Protein AF-A0A376GIG2-F1 (afdb_monomer_lite)

Organism: NCBI:txid343874

Foldseek 3Di:
DPDVVVVVVVVPPDDPDPPPPPPDPDVVVVCPPPVNVVVVVVVCCCVPVNPPDPVVVVVVVVVVVVVVVVVVVVVVVVVVVVVVVCVVVVDV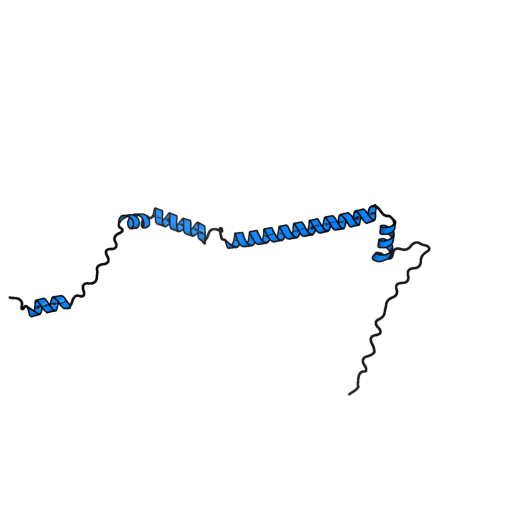VVVVVCCCPPVVDDDPPDDDDDDDPDPPDDDDPPPDD

Structure (mmCIF, N/CA/C/O backbone):
data_AF-A0A376GIG2-F1
#
_entry.id   AF-A0A376GIG2-F1
#
loop_
_atom_site.group_PDB
_atom_site.id
_atom_site.type_symbol
_atom_site.label_atom_id
_atom_site.label_alt_id
_atom_site.label_comp_id
_atom_site.label_asym_id
_atom_site.label_entity_id
_atom_site.label_seq_id
_atom_site.pdbx_PDB_ins_code
_atom_site.Cartn_x
_atom_site.Cartn_y
_atom_site.Cartn_z
_atom_site.occupancy
_atom_site.B_iso_or_equiv
_atom_site.auth_seq_id
_atom_site.auth_comp_id
_atom_site.auth_asym_id
_atom_site.auth_atom_id
_atom_site.pdbx_PDB_model_num
ATOM 1 N N . MET A 1 1 ? 43.173 -15.868 -85.834 1.00 61.88 1 MET A N 1
ATOM 2 C CA . MET A 1 1 ? 41.853 -15.210 -85.765 1.00 61.88 1 MET A CA 1
ATOM 3 C C . MET A 1 1 ? 40.980 -16.101 -84.906 1.00 61.88 1 MET A C 1
ATOM 5 O O . MET A 1 1 ? 40.694 -17.200 -85.355 1.00 61.88 1 MET A O 1
ATOM 9 N N . LYS A 1 2 ? 40.678 -15.712 -83.662 1.00 58.94 2 LYS A N 1
ATOM 10 C CA . LYS A 1 2 ? 39.677 -16.440 -82.870 1.00 58.94 2 LYS A CA 1
ATOM 11 C C . LYS A 1 2 ? 38.307 -16.182 -83.484 1.00 58.94 2 LYS A C 1
ATOM 13 O O . LYS A 1 2 ? 38.043 -15.071 -83.947 1.00 58.94 2 LYS A O 1
ATOM 18 N N . GLU A 1 3 ? 37.521 -17.239 -83.608 1.00 74.31 3 GLU A N 1
ATOM 19 C CA . GLU A 1 3 ? 36.257 -17.231 -84.325 1.00 74.31 3 GLU A CA 1
ATOM 20 C C . GLU A 1 3 ? 35.245 -16.384 -83.549 1.00 74.31 3 GLU A C 1
ATOM 22 O O . GLU A 1 3 ? 35.113 -16.505 -82.335 1.00 74.31 3 GLU A O 1
ATOM 27 N N . LYS A 1 4 ? 34.532 -15.495 -84.244 1.00 69.69 4 LYS A N 1
ATOM 28 C CA . LYS A 1 4 ? 33.553 -14.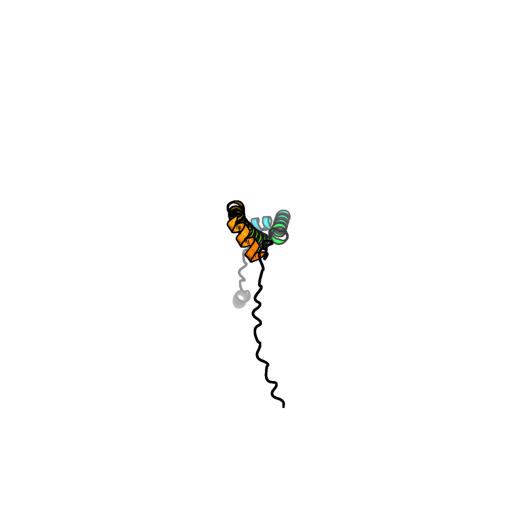574 -83.642 1.00 69.69 4 LYS A CA 1
ATOM 29 C C . LYS A 1 4 ? 32.456 -15.309 -82.850 1.00 69.69 4 LYS A C 1
ATOM 31 O O . LYS A 1 4 ? 31.806 -14.707 -82.004 1.00 69.69 4 LYS A O 1
ATOM 36 N N . SER A 1 5 ? 32.253 -16.595 -83.129 1.00 67.69 5 SER A N 1
ATOM 37 C CA . SER A 1 5 ? 31.358 -17.499 -82.405 1.00 67.69 5 SER A CA 1
ATOM 38 C C . SER A 1 5 ? 31.848 -17.809 -80.984 1.00 67.69 5 SER A C 1
ATOM 40 O O . SER A 1 5 ? 31.029 -17.826 -80.069 1.00 67.69 5 SER A O 1
ATOM 42 N N . GLU A 1 6 ? 33.160 -17.958 -80.772 1.00 68.94 6 GLU A N 1
ATOM 43 C CA . GLU A 1 6 ? 33.757 -18.181 -79.446 1.00 68.94 6 GLU A CA 1
ATOM 44 C C . GLU A 1 6 ? 33.636 -16.926 -78.567 1.00 68.94 6 GLU A C 1
ATOM 46 O O . GLU A 1 6 ? 33.252 -17.012 -77.405 1.00 68.94 6 GLU A O 1
ATOM 51 N N . GLU A 1 7 ? 33.849 -15.738 -79.146 1.00 68.00 7 GLU A N 1
ATOM 52 C CA . GLU A 1 7 ? 33.697 -14.455 -78.435 1.00 68.00 7 GLU A CA 1
ATOM 53 C C . GLU A 1 7 ? 32.255 -14.183 -77.974 1.00 68.00 7 GLU A C 1
ATOM 55 O O . GLU A 1 7 ? 32.034 -13.544 -76.944 1.00 68.00 7 GLU A O 1
ATOM 60 N N . ILE A 1 8 ? 31.264 -14.644 -78.743 1.00 66.00 8 ILE A N 1
ATOM 61 C CA . ILE A 1 8 ? 29.844 -14.480 -78.408 1.00 66.00 8 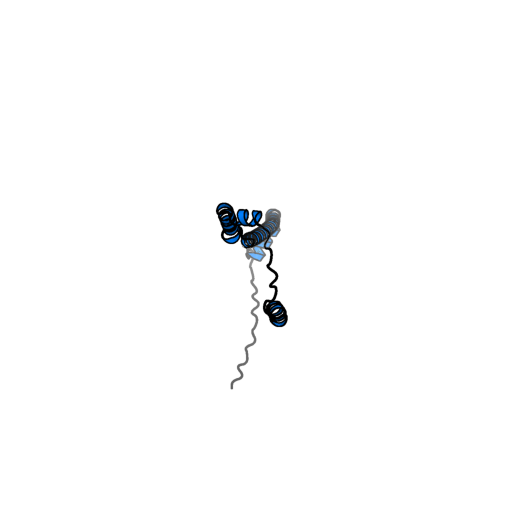ILE A CA 1
ATOM 62 C C . ILE A 1 8 ? 29.424 -15.499 -77.341 1.00 66.00 8 ILE A C 1
ATOM 64 O O . ILE A 1 8 ? 28.663 -15.150 -76.440 1.00 66.00 8 ILE A O 1
ATOM 68 N N . PHE A 1 9 ? 29.956 -16.722 -77.399 1.00 66.75 9 PHE A N 1
ATOM 69 C CA . PHE A 1 9 ? 29.649 -17.787 -76.445 1.00 66.75 9 PHE A CA 1
ATOM 70 C C . PHE A 1 9 ? 30.210 -17.501 -75.042 1.00 66.75 9 PHE A C 1
ATOM 72 O O . PHE A 1 9 ? 29.496 -17.638 -74.047 1.00 66.75 9 PHE A O 1
ATOM 79 N N . ASP A 1 10 ? 31.447 -17.000 -74.959 1.00 67.00 10 ASP A N 1
ATOM 80 C CA . ASP A 1 10 ? 32.083 -16.639 -73.684 1.00 67.00 10 ASP A CA 1
ATOM 81 C C . ASP A 1 10 ? 31.363 -15.479 -72.970 1.00 67.00 10 ASP A C 1
ATOM 83 O O . ASP A 1 10 ? 31.395 -15.379 -71.742 1.00 67.00 10 ASP A O 1
ATOM 87 N N . LYS A 1 11 ? 30.671 -14.612 -73.724 1.00 65.31 11 LYS A N 1
ATOM 88 C CA . LYS A 1 11 ? 29.932 -13.462 -73.183 1.00 65.31 11 LYS A CA 1
ATOM 89 C C . LYS A 1 11 ? 28.595 -13.844 -72.541 1.00 65.31 11 LYS A C 1
ATOM 91 O O . LYS A 1 11 ? 28.142 -13.138 -71.643 1.00 65.31 11 LYS A O 1
ATOM 96 N N . GLU A 1 12 ? 27.971 -14.940 -72.974 1.00 65.69 12 GLU A N 1
ATOM 97 C CA . GLU A 1 12 ? 26.704 -15.421 -72.401 1.00 65.69 12 GLU A CA 1
ATOM 98 C C . GLU A 1 12 ? 26.891 -16.380 -71.214 1.00 65.69 12 GLU A C 1
ATOM 100 O O . GLU A 1 12 ? 25.996 -16.491 -70.376 1.00 65.69 12 GLU A O 1
ATOM 105 N N . LEU A 1 13 ? 28.047 -17.046 -71.089 1.00 69.88 13 LEU A N 1
ATOM 106 C CA . LEU A 1 13 ? 28.241 -18.107 -70.090 1.00 69.88 13 LEU A CA 1
ATOM 107 C C . LEU A 1 13 ? 28.594 -17.602 -68.677 1.00 69.88 13 LEU A C 1
ATOM 109 O O . LEU A 1 13 ? 28.541 -18.367 -67.712 1.00 69.88 13 LEU A O 1
ATOM 113 N N . THR A 1 14 ? 28.916 -16.316 -68.508 1.00 60.19 14 THR A N 1
ATOM 114 C CA . THR A 1 14 ? 29.149 -15.717 -67.186 1.00 60.19 14 THR A CA 1
ATOM 115 C C . THR A 1 14 ? 28.032 -14.734 -66.845 1.00 60.19 14 THR A C 1
ATOM 117 O O . THR A 1 14 ? 28.065 -13.603 -67.337 1.00 60.19 14 THR A O 1
ATOM 120 N N . PRO A 1 15 ? 27.050 -15.091 -65.995 1.00 67.56 15 PRO A N 1
ATOM 121 C CA . PRO A 1 15 ? 26.110 -14.094 -65.509 1.00 67.56 15 PRO A CA 1
ATOM 122 C C . PRO A 1 15 ? 26.904 -13.020 -64.761 1.00 67.56 15 PRO A C 1
ATOM 124 O O . PRO A 1 15 ? 27.663 -13.328 -63.836 1.00 67.56 15 PRO A O 1
ATOM 127 N N . GLU A 1 16 ? 26.750 -11.755 -65.156 1.00 67.38 16 GLU A N 1
ATOM 128 C CA . GLU A 1 16 ? 27.308 -10.634 -64.406 1.00 67.38 16 GLU A CA 1
ATOM 129 C C . GLU A 1 16 ? 26.612 -10.564 -63.045 1.00 67.38 16 GLU A C 1
ATOM 131 O O . GLU A 1 16 ? 25.569 -9.936 -62.872 1.00 67.38 16 GLU A O 1
ATOM 136 N N . VAL A 1 17 ? 27.177 -11.258 -62.056 1.00 68.81 17 VAL A N 1
ATOM 137 C CA . VAL A 1 17 ? 26.712 -11.175 -60.675 1.00 68.81 17 VAL A CA 1
ATOM 138 C C . VAL A 1 17 ? 26.981 -9.745 -60.209 1.00 68.81 17 VAL A C 1
ATOM 140 O O . VAL A 1 17 ? 28.151 -9.342 -60.149 1.00 68.81 17 VAL A O 1
ATOM 143 N N . PRO A 1 18 ? 25.949 -8.954 -59.858 1.00 69.44 18 PRO A N 1
ATOM 144 C CA . PRO A 1 18 ? 26.167 -7.600 -59.383 1.00 69.44 18 PRO A CA 1
ATOM 145 C C . PRO A 1 18 ? 26.983 -7.671 -58.091 1.00 69.44 18 PRO A C 1
ATOM 147 O O . PRO A 1 18 ? 26.495 -8.088 -57.038 1.00 69.44 18 PRO A O 1
ATOM 150 N N . LYS A 1 19 ? 28.260 -7.276 -58.164 1.00 68.38 19 LYS A N 1
ATOM 151 C CA . LYS A 1 19 ? 29.145 -7.212 -56.998 1.00 68.38 19 LYS A CA 1
ATOM 152 C C . LYS A 1 19 ? 28.606 -6.132 -56.064 1.00 68.38 19 LYS A C 1
ATOM 154 O O . LYS A 1 19 ? 28.816 -4.940 -56.299 1.00 68.38 19 LYS A O 1
ATOM 159 N N . ARG A 1 20 ? 27.885 -6.543 -55.014 1.00 69.75 20 ARG A N 1
ATOM 160 C CA . ARG A 1 20 ? 27.387 -5.642 -53.967 1.00 69.75 20 ARG A CA 1
ATOM 161 C C . ARG A 1 20 ? 28.575 -4.882 -53.381 1.00 69.75 20 ARG A C 1
ATOM 163 O O . ARG A 1 20 ? 29.414 -5.453 -52.690 1.00 69.75 20 ARG A O 1
ATOM 170 N N . LYS A 1 21 ? 28.662 -3.583 -53.671 1.00 64.31 21 LYS A N 1
ATOM 171 C CA . LYS A 1 21 ? 29.647 -2.696 -53.052 1.00 64.31 21 LYS A CA 1
ATOM 172 C C . LYS A 1 21 ? 29.194 -2.434 -51.622 1.00 64.31 21 LYS A C 1
ATOM 174 O O . LYS A 1 21 ? 28.412 -1.520 -51.383 1.00 64.31 21 LYS A O 1
ATOM 179 N N . ILE A 1 22 ? 29.676 -3.245 -50.685 1.00 64.44 22 ILE A N 1
ATOM 180 C CA . ILE A 1 22 ? 29.513 -2.990 -49.253 1.00 64.44 22 ILE A CA 1
ATOM 181 C C . ILE A 1 22 ? 30.434 -1.815 -48.915 1.00 64.44 22 ILE A C 1
ATOM 183 O O . ILE A 1 22 ? 31.598 -1.978 -48.556 1.00 64.44 22 ILE A O 1
ATOM 187 N N . LYS A 1 23 ? 29.949 -0.597 -49.150 1.00 67.75 23 LYS A N 1
ATOM 188 C CA . LYS A 1 23 ? 30.617 0.604 -48.669 1.00 67.75 23 LYS A CA 1
ATOM 189 C C . LYS A 1 23 ? 30.171 0.824 -47.238 1.00 67.75 23 LYS A C 1
ATOM 191 O O . LYS A 1 23 ? 29.136 1.437 -47.036 1.00 67.75 23 LYS A O 1
ATOM 196 N N . ASP A 1 24 ? 30.987 0.379 -46.287 1.00 65.81 24 ASP A N 1
ATOM 197 C CA . ASP A 1 24 ? 31.214 1.201 -45.103 1.00 65.81 24 ASP A CA 1
ATOM 198 C C . ASP A 1 24 ? 32.500 0.836 -44.351 1.00 65.81 24 ASP A C 1
ATOM 200 O O . ASP A 1 24 ? 32.542 -0.049 -43.504 1.00 65.81 24 ASP A O 1
ATOM 204 N N . THR A 1 25 ? 33.605 1.496 -44.688 1.00 66.88 25 THR A N 1
ATOM 205 C CA . THR A 1 25 ? 34.933 1.145 -44.161 1.00 66.88 25 THR A CA 1
ATOM 206 C C . THR A 1 25 ? 35.277 1.862 -42.858 1.00 66.88 25 THR A C 1
ATOM 208 O O . THR A 1 25 ? 36.255 1.487 -42.209 1.00 66.88 25 THR A O 1
ATOM 211 N N . ARG A 1 26 ? 34.500 2.883 -42.458 1.00 70.19 26 ARG A N 1
ATOM 212 C CA . ARG A 1 26 ? 34.759 3.675 -41.245 1.00 70.19 26 ARG A CA 1
ATOM 213 C C . ARG A 1 26 ? 33.893 3.227 -40.071 1.00 70.19 26 ARG A C 1
ATOM 215 O O . ARG A 1 26 ? 34.457 2.936 -39.020 1.00 70.19 26 ARG A O 1
ATOM 222 N N . VAL A 1 27 ? 32.575 3.088 -40.243 1.00 70.56 27 VAL A N 1
ATOM 223 C CA . VAL A 1 27 ? 31.729 2.521 -39.172 1.00 70.56 27 VAL A CA 1
ATOM 224 C C . VAL A 1 27 ? 32.019 1.043 -38.950 1.00 70.56 27 VAL A C 1
ATOM 226 O O . VAL A 1 27 ? 32.079 0.642 -37.800 1.00 70.56 27 VAL A O 1
ATOM 229 N N . PHE A 1 28 ? 32.332 0.239 -39.974 1.00 72.38 28 PHE A N 1
ATOM 230 C CA . PHE A 1 28 ? 32.701 -1.166 -39.737 1.00 72.38 28 PHE A CA 1
ATOM 231 C C . PHE A 1 28 ? 33.958 -1.304 -38.861 1.00 72.38 28 PHE A C 1
ATOM 233 O O . PHE A 1 28 ? 33.985 -2.115 -37.943 1.00 72.38 28 PHE A O 1
ATOM 240 N N . LYS A 1 29 ? 34.978 -0.457 -39.068 1.00 72.25 29 LYS A N 1
ATOM 241 C CA . LYS A 1 29 ? 36.176 -0.426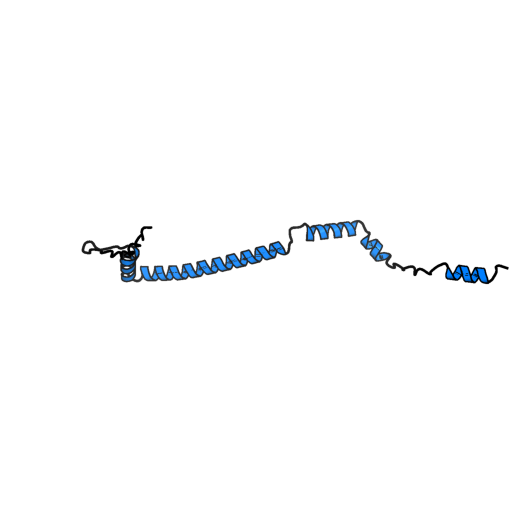 -38.207 1.00 72.25 29 LYS A CA 1
ATOM 242 C C . LYS A 1 29 ? 35.873 0.051 -36.785 1.00 72.25 29 LYS A C 1
ATOM 244 O O . LYS A 1 29 ? 36.504 -0.419 -35.846 1.00 72.25 29 LYS A O 1
ATOM 249 N N . PHE A 1 30 ? 34.929 0.978 -36.633 1.00 70.81 30 PHE A N 1
ATOM 250 C CA . PHE A 1 30 ? 34.485 1.465 -35.328 1.00 70.81 30 PHE A CA 1
ATOM 251 C C . PHE A 1 30 ? 33.695 0.394 -34.563 1.00 70.81 30 PHE A C 1
ATOM 253 O O . PHE A 1 30 ? 33.973 0.149 -33.394 1.00 70.81 30 PHE A O 1
ATOM 260 N N . VAL A 1 31 ? 32.778 -0.298 -35.243 1.00 73.94 31 VAL A N 1
ATOM 261 C CA . VAL A 1 31 ? 31.947 -1.367 -34.671 1.00 73.94 31 VAL A CA 1
ATOM 262 C C . VAL A 1 31 ? 32.776 -2.620 -34.368 1.00 73.94 31 VAL A 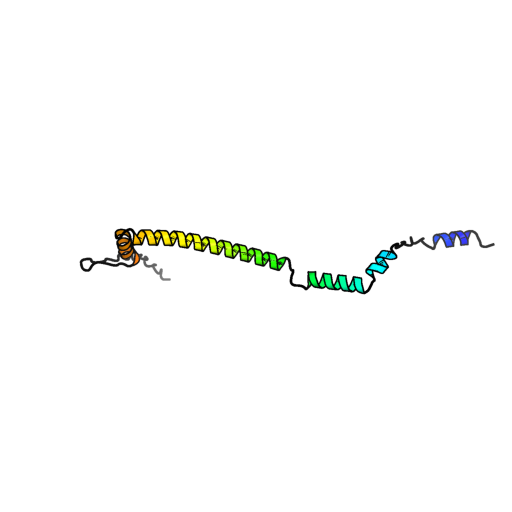C 1
ATOM 264 O O . VAL A 1 31 ? 32.525 -3.292 -33.374 1.00 73.94 31 VAL A O 1
ATOM 267 N N . TRP A 1 32 ? 33.814 -2.905 -35.163 1.00 78.69 32 TRP A N 1
ATOM 268 C CA . TRP A 1 32 ? 34.750 -4.012 -34.922 1.00 78.69 32 TRP A CA 1
ATOM 269 C C . TRP A 1 32 ? 35.864 -3.671 -33.915 1.00 78.69 32 TRP A C 1
ATOM 271 O O . TRP A 1 32 ? 36.768 -4.472 -33.669 1.00 78.69 32 TRP A O 1
ATOM 281 N N . ASN A 1 33 ? 35.837 -2.481 -33.310 1.00 86.31 33 ASN A N 1
ATOM 282 C CA . ASN A 1 33 ? 36.758 -2.155 -32.231 1.00 86.31 33 ASN A CA 1
ATOM 283 C C . ASN A 1 33 ? 36.427 -3.015 -31.000 1.00 86.31 33 ASN A C 1
ATOM 285 O O . ASN A 1 33 ? 35.298 -2.988 -30.509 1.00 86.31 33 ASN A O 1
ATOM 289 N N . ARG A 1 34 ? 37.425 -3.724 -30.452 1.00 86.50 34 ARG A N 1
ATOM 290 C CA . ARG A 1 34 ? 37.282 -4.545 -29.236 1.00 86.50 34 ARG A CA 1
ATOM 291 C C . ARG A 1 34 ? 36.617 -3.770 -28.097 1.00 86.50 34 ARG A C 1
ATOM 293 O O . ARG A 1 34 ? 35.775 -4.336 -27.409 1.00 86.50 34 ARG A O 1
ATOM 300 N N . TYR A 1 35 ? 36.955 -2.491 -27.926 1.00 90.44 35 TYR A N 1
ATOM 301 C CA . TYR A 1 35 ? 36.350 -1.645 -26.895 1.00 90.44 35 TYR A CA 1
ATOM 302 C C . TYR A 1 35 ? 34.858 -1.400 -27.142 1.00 90.44 35 TYR A C 1
ATOM 304 O O . TYR A 1 35 ? 34.077 -1.496 -26.207 1.00 90.44 35 TYR A O 1
ATOM 312 N N . PHE A 1 36 ? 34.448 -1.166 -28.393 1.00 89.88 36 PHE A N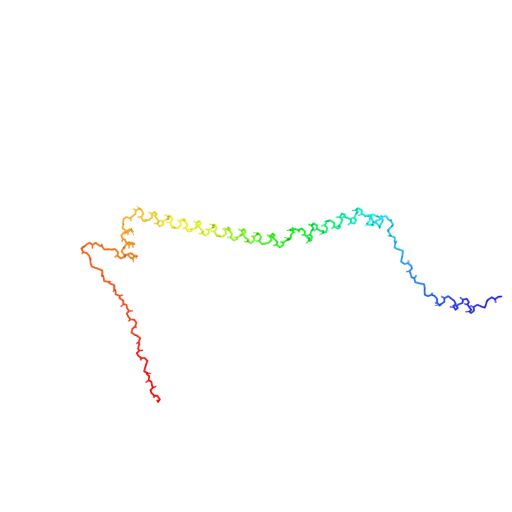 1
ATOM 313 C CA . PHE A 1 36 ? 33.040 -0.967 -28.738 1.00 89.88 36 PHE A CA 1
ATOM 314 C C . PHE A 1 36 ? 32.224 -2.242 -28.505 1.00 89.88 36 PHE A C 1
ATOM 316 O O . PHE A 1 36 ? 31.172 -2.190 -27.876 1.00 89.88 36 PHE A O 1
ATOM 323 N N . VAL A 1 37 ? 32.743 -3.398 -28.929 1.00 90.44 37 VAL A N 1
ATOM 324 C CA . VAL A 1 37 ? 32.093 -4.696 -28.689 1.00 90.44 37 VAL A CA 1
ATOM 325 C C . VAL A 1 37 ? 31.981 -4.991 -27.190 1.00 90.44 37 VAL A C 1
ATOM 327 O O . VAL A 1 37 ? 30.924 -5.424 -26.745 1.00 90.44 37 VAL A O 1
ATOM 330 N N . LEU A 1 38 ? 33.023 -4.708 -26.399 1.00 92.31 38 LEU A N 1
ATOM 331 C CA . LEU A 1 38 ? 32.990 -4.832 -24.935 1.00 92.31 38 LEU A CA 1
ATOM 332 C C . LEU A 1 38 ? 31.947 -3.907 -24.300 1.00 92.31 38 LEU A C 1
ATOM 334 O O . LEU A 1 38 ? 31.189 -4.357 -23.449 1.00 92.31 38 LEU A O 1
ATOM 338 N N . THR A 1 39 ? 31.870 -2.643 -24.722 1.00 91.88 39 THR A N 1
ATOM 339 C CA . THR A 1 39 ? 30.875 -1.690 -24.212 1.00 91.88 39 THR A CA 1
ATOM 340 C C . THR A 1 39 ? 29.455 -2.102 -24.580 1.00 91.88 39 THR A C 1
ATOM 342 O O . THR A 1 39 ? 28.575 -2.033 -23.732 1.00 91.88 39 THR A O 1
ATOM 345 N N . VAL A 1 40 ? 29.218 -2.562 -25.811 1.00 91.81 40 VAL A N 1
ATOM 346 C CA . VAL A 1 40 ? 27.895 -3.036 -26.239 1.00 91.81 40 VAL A CA 1
ATOM 347 C C . VAL A 1 40 ? 27.518 -4.317 -25.503 1.00 91.81 40 VAL A C 1
ATOM 349 O O . VAL A 1 40 ? 26.403 -4.415 -25.007 1.00 91.81 40 VAL A O 1
ATOM 352 N N . ALA A 1 41 ? 28.439 -5.272 -25.364 1.00 91.12 41 ALA A N 1
ATOM 353 C CA . ALA A 1 41 ? 28.202 -6.484 -24.585 1.00 91.12 41 ALA A CA 1
ATOM 354 C C . ALA A 1 41 ? 27.907 -6.161 -23.112 1.00 91.12 41 ALA A C 1
ATOM 356 O O . ALA A 1 41 ? 26.986 -6.733 -22.539 1.00 91.12 41 ALA A O 1
ATOM 357 N N . PHE A 1 42 ? 28.632 -5.209 -22.519 1.00 90.88 42 PHE A N 1
ATOM 358 C CA . PHE A 1 42 ? 28.383 -4.736 -21.160 1.00 90.88 42 PHE A CA 1
ATOM 359 C C . PHE A 1 42 ? 27.039 -4.010 -21.036 1.00 90.88 42 PHE A C 1
ATOM 361 O O . PHE A 1 42 ? 26.297 -4.268 -20.102 1.00 90.88 42 PHE A O 1
ATOM 368 N N . ALA A 1 43 ? 26.677 -3.151 -21.990 1.00 89.44 43 ALA A N 1
ATOM 369 C CA . ALA A 1 43 ? 25.383 -2.473 -21.994 1.00 89.44 43 ALA A CA 1
ATOM 370 C C . ALA A 1 43 ? 24.225 -3.469 -22.141 1.00 89.44 43 ALA A C 1
ATOM 372 O O . ALA A 1 43 ? 23.249 -3.391 -21.408 1.00 89.44 43 ALA A O 1
ATOM 373 N N . VAL A 1 44 ? 24.350 -4.449 -23.040 1.00 87.06 44 VAL A N 1
ATOM 374 C CA . VAL A 1 44 ? 23.372 -5.534 -23.189 1.00 87.06 44 VAL A CA 1
ATOM 375 C C . VAL A 1 44 ? 23.294 -6.362 -21.905 1.00 87.06 44 VAL A C 1
ATOM 377 O O . VAL A 1 44 ? 22.195 -6.667 -21.460 1.00 87.06 44 VAL A O 1
ATOM 380 N N . TRP A 1 45 ? 24.424 -6.665 -21.261 1.00 87.50 45 TRP A N 1
ATOM 381 C CA . TRP A 1 45 ? 24.445 -7.329 -19.955 1.00 87.50 45 TRP A CA 1
ATOM 382 C C . TRP A 1 45 ? 23.698 -6.514 -18.890 1.00 87.50 45 TRP A C 1
ATOM 384 O O . TRP A 1 45 ? 22.814 -7.038 -18.222 1.00 87.50 45 TRP A O 1
ATOM 394 N N . MET A 1 46 ? 23.977 -5.216 -18.794 1.00 80.81 46 MET A N 1
ATOM 395 C CA . MET A 1 46 ? 23.324 -4.291 -17.862 1.00 80.81 46 MET A CA 1
ATOM 396 C C . MET A 1 46 ? 21.842 -4.022 -18.181 1.00 80.81 46 MET A C 1
ATOM 398 O O . MET A 1 46 ? 21.146 -3.426 -17.374 1.00 80.81 46 MET A O 1
ATOM 402 N N . ILE A 1 47 ? 21.340 -4.404 -19.358 1.00 76.31 47 ILE A N 1
ATOM 403 C CA . ILE A 1 47 ? 19.928 -4.208 -19.732 1.00 76.31 47 ILE A CA 1
ATOM 404 C C . ILE A 1 47 ? 19.135 -5.518 -19.636 1.00 76.31 47 ILE A C 1
ATOM 406 O O . ILE A 1 47 ? 17.971 -5.497 -19.250 1.00 76.31 47 ILE A O 1
ATOM 410 N N . PHE A 1 48 ? 19.741 -6.651 -20.009 1.00 71.38 48 PHE A N 1
ATOM 411 C CA . PHE A 1 48 ? 19.071 -7.957 -20.055 1.00 71.38 48 PHE A CA 1
ATOM 412 C C . PHE A 1 48 ? 19.326 -8.829 -18.823 1.00 71.38 48 PHE A C 1
ATOM 414 O O . PHE A 1 48 ? 18.443 -9.598 -18.449 1.00 71.38 48 PHE A O 1
ATOM 421 N N . PHE A 1 49 ? 20.523 -8.764 -18.232 1.00 74.88 49 PHE A N 1
ATOM 422 C CA . PHE A 1 49 ? 20.897 -9.572 -17.064 1.00 74.88 49 PHE A CA 1
ATOM 423 C C . PHE A 1 49 ? 20.849 -8.784 -15.754 1.00 74.88 49 PHE A C 1
ATOM 425 O O . PHE A 1 49 ? 20.630 -9.388 -14.705 1.00 74.88 49 PHE A O 1
ATOM 432 N N . ASP A 1 50 ? 21.053 -7.466 -15.790 1.00 67.50 50 ASP A N 1
ATOM 433 C CA . ASP A 1 50 ? 20.843 -6.627 -14.611 1.00 67.50 50 ASP A CA 1
ATOM 434 C C . ASP A 1 50 ? 19.342 -6.438 -14.346 1.00 67.50 50 ASP A C 1
ATOM 436 O O . ASP A 1 50 ? 18.512 -6.412 -15.254 1.00 67.50 50 ASP A O 1
ATOM 440 N N . GLN A 1 51 ? 18.996 -6.318 -13.071 1.00 61.00 51 GLN A N 1
ATOM 441 C CA . GLN A 1 51 ? 17.652 -6.418 -12.495 1.00 61.00 51 GLN A CA 1
ATOM 442 C C . GLN A 1 51 ? 16.702 -5.268 -12.873 1.00 61.00 51 GLN A C 1
ATOM 444 O O . GLN A 1 51 ? 15.624 -5.133 -12.293 1.00 61.00 51 GLN A O 1
ATOM 449 N N . ASN A 1 52 ? 17.052 -4.448 -13.866 1.00 62.97 52 ASN A N 1
ATOM 450 C CA . ASN A 1 52 ? 16.229 -3.354 -14.376 1.00 62.97 52 ASN A CA 1
ATOM 451 C C . ASN A 1 52 ? 15.154 -3.869 -15.350 1.00 62.97 52 ASN A C 1
ATOM 453 O O . ASN A 1 52 ? 14.956 -3.365 -16.458 1.00 62.97 52 ASN A O 1
ATOM 457 N N . SER A 1 53 ? 14.470 -4.933 -14.939 1.00 65.69 53 SER A N 1
ATOM 458 C CA . SER A 1 53 ? 13.361 -5.508 -15.673 1.00 65.69 53 SER A CA 1
ATOM 459 C C . SER A 1 53 ? 12.126 -4.644 -15.453 1.00 65.69 53 SER A C 1
ATOM 461 O O . SER A 1 53 ? 11.668 -4.451 -14.328 1.00 65.69 53 SER A O 1
ATOM 463 N N . PHE A 1 54 ? 11.524 -4.176 -16.544 1.00 63.47 54 PHE A N 1
ATOM 464 C CA . PHE A 1 54 ? 10.217 -3.510 -16.549 1.00 63.47 54 PHE A CA 1
ATOM 465 C C . PHE A 1 54 ? 9.136 -4.297 -15.773 1.00 63.47 54 PHE A C 1
ATOM 467 O O . PHE A 1 54 ? 8.193 -3.716 -15.237 1.00 63.47 54 PHE A O 1
ATOM 474 N N . PHE A 1 55 ? 9.286 -5.622 -15.658 1.00 73.00 55 PHE A N 1
ATOM 475 C CA . PHE A 1 55 ? 8.397 -6.458 -14.852 1.00 73.00 55 PHE A CA 1
ATOM 476 C C . PHE A 1 55 ? 8.470 -6.156 -13.357 1.00 73.00 55 PHE A C 1
ATOM 478 O O . PHE A 1 55 ? 7.426 -6.161 -12.708 1.00 73.00 55 PHE A O 1
ATOM 485 N N . VAL A 1 56 ? 9.663 -5.861 -12.837 1.00 76.19 56 VAL A N 1
ATOM 486 C CA . VAL A 1 56 ? 9.879 -5.544 -11.421 1.00 76.19 56 VAL A CA 1
ATOM 487 C C . VAL A 1 56 ? 9.160 -4.245 -11.085 1.00 76.19 56 VAL A C 1
ATOM 489 O O . VAL A 1 56 ? 8.341 -4.227 -10.175 1.00 76.19 56 VAL A O 1
ATOM 492 N N . HIS A 1 57 ? 9.340 -3.193 -11.887 1.00 80.12 57 HIS A N 1
ATOM 493 C CA . HIS A 1 57 ? 8.617 -1.934 -11.683 1.00 80.12 57 HIS A CA 1
ATOM 494 C C . HIS A 1 57 ? 7.097 -2.116 -11.708 1.00 80.12 57 HIS A C 1
ATOM 496 O O . HIS A 1 57 ? 6.417 -1.621 -10.819 1.00 80.12 57 HIS A O 1
ATOM 502 N N . ARG A 1 58 ? 6.557 -2.918 -12.635 1.00 83.44 58 ARG A N 1
ATOM 503 C CA . ARG A 1 58 ? 5.112 -3.192 -12.677 1.00 83.44 58 ARG A CA 1
ATOM 504 C C . ARG A 1 58 ? 4.605 -3.919 -11.427 1.00 83.44 58 ARG A C 1
ATOM 506 O O . ARG A 1 58 ? 3.458 -3.731 -11.028 1.00 83.44 58 ARG A O 1
ATOM 513 N N . GLU A 1 59 ? 5.402 -4.811 -10.853 1.00 84.56 59 GLU A N 1
ATOM 514 C CA . GLU A 1 59 ? 5.050 -5.503 -9.612 1.00 84.56 59 GLU A CA 1
ATOM 515 C C . GLU A 1 59 ? 5.159 -4.582 -8.396 1.00 84.56 59 GLU A C 1
ATOM 517 O O . GLU A 1 59 ? 4.300 -4.626 -7.518 1.00 84.56 59 GLU A O 1
ATOM 522 N N . LEU A 1 60 ? 6.153 -3.698 -8.374 1.00 86.75 60 LEU A N 1
ATOM 523 C CA . LEU A 1 60 ? 6.283 -2.657 -7.359 1.00 86.75 60 LEU A CA 1
ATOM 524 C C . LEU A 1 60 ? 5.112 -1.667 -7.421 1.00 86.75 60 LEU A C 1
ATOM 526 O O . LEU A 1 60 ? 4.502 -1.402 -6.393 1.00 86.75 60 LEU A O 1
ATOM 530 N N . ASP A 1 61 ? 4.715 -1.202 -8.606 1.00 90.00 61 ASP A N 1
ATOM 531 C CA . ASP A 1 61 ? 3.570 -0.293 -8.777 1.00 90.00 61 ASP A CA 1
ATOM 532 C C . ASP A 1 61 ? 2.261 -0.925 -8.284 1.00 90.00 61 ASP A C 1
ATOM 534 O O . ASP A 1 61 ? 1.418 -0.267 -7.673 1.00 90.00 61 ASP A O 1
ATOM 538 N N . LYS A 1 62 ? 2.087 -2.233 -8.515 1.00 91.44 62 LYS A N 1
ATOM 539 C CA . LYS A 1 62 ? 0.945 -2.982 -7.975 1.00 91.44 62 LYS A CA 1
ATOM 540 C C . LYS A 1 62 ? 0.974 -3.051 -6.454 1.00 91.44 62 LYS A C 1
ATOM 542 O O . LYS A 1 62 ? -0.076 -2.899 -5.841 1.00 91.44 62 LYS A O 1
ATOM 547 N N . GLN A 1 63 ? 2.144 -3.290 -5.865 1.00 91.62 63 GLN A N 1
ATOM 548 C CA . GLN A 1 63 ? 2.303 -3.303 -4.412 1.00 91.62 63 GLN A CA 1
ATOM 549 C C . GLN A 1 63 ? 2.009 -1.927 -3.819 1.00 91.62 63 GLN A C 1
ATOM 551 O O . GLN A 1 63 ? 1.255 -1.848 -2.860 1.00 91.62 63 GLN A O 1
ATOM 556 N N . ILE A 1 64 ? 2.512 -0.850 -4.427 1.00 94.75 64 ILE A N 1
ATOM 557 C CA . ILE A 1 64 ? 2.222 0.524 -3.996 1.00 94.75 64 ILE A CA 1
ATOM 558 C C . ILE A 1 64 ? 0.714 0.773 -4.000 1.00 94.75 64 ILE A C 1
ATOM 560 O O . ILE A 1 64 ? 0.165 1.217 -2.998 1.00 94.75 64 ILE A O 1
ATOM 564 N N . LYS A 1 65 ? 0.029 0.412 -5.090 1.00 94.50 65 LYS A N 1
ATOM 565 C CA . LYS A 1 65 ? -1.423 0.583 -5.178 1.00 94.50 65 LYS A CA 1
ATOM 566 C C . LYS A 1 65 ? -2.179 -0.243 -4.135 1.00 94.50 65 LYS A C 1
ATOM 568 O O . LYS A 1 65 ? -3.197 0.213 -3.630 1.00 94.50 65 LYS A O 1
ATOM 573 N N . LEU A 1 66 ? -1.716 -1.456 -3.837 1.00 95.50 66 LEU A N 1
ATOM 574 C CA . LEU A 1 66 ? -2.316 -2.289 -2.794 1.00 95.50 66 LEU A CA 1
ATOM 575 C C . LEU A 1 66 ? -2.150 -1.640 -1.415 1.00 95.50 66 LEU A C 1
ATOM 577 O O . LEU A 1 66 ? -3.128 -1.519 -0.689 1.00 95.50 66 LEU A O 1
ATOM 581 N N . LEU A 1 67 ? -0.942 -1.170 -1.099 1.00 95.56 67 LEU A N 1
ATOM 582 C CA . LEU A 1 67 ? -0.649 -0.488 0.161 1.00 95.56 67 LEU A CA 1
ATOM 583 C C . LEU A 1 67 ? -1.491 0.781 0.336 1.00 95.56 67 LEU A C 1
ATOM 585 O O . LEU A 1 67 ? -1.974 1.033 1.431 1.00 95.56 67 LEU A O 1
ATOM 589 N N . GLU A 1 68 ? -1.691 1.556 -0.730 1.00 95.50 68 GLU A N 1
ATOM 590 C CA . GLU A 1 68 ? -2.517 2.769 -0.693 1.00 95.50 68 GLU A CA 1
ATOM 591 C C . GLU A 1 68 ? -4.001 2.448 -0.444 1.00 95.50 68 GLU A C 1
ATOM 593 O O . GLU A 1 68 ? -4.669 3.141 0.321 1.00 95.50 68 GLU A O 1
ATOM 598 N N . VAL A 1 69 ? -4.518 1.365 -1.036 1.00 96.31 69 VAL A N 1
ATOM 599 C CA . VAL A 1 69 ? -5.883 0.885 -0.762 1.00 96.31 69 VAL A CA 1
ATOM 600 C C . VAL A 1 69 ? -6.019 0.406 0.683 1.00 96.31 69 VAL A C 1
ATOM 602 O O . VAL A 1 69 ? -7.007 0.732 1.338 1.00 96.31 69 VAL A O 1
ATOM 605 N N . ASP A 1 70 ? -5.034 -0.337 1.188 1.00 95.38 70 ASP A N 1
ATOM 606 C CA . ASP A 1 70 ? -5.026 -0.798 2.575 1.00 95.38 70 ASP A CA 1
ATOM 607 C C . ASP A 1 70 ? -4.982 0.393 3.544 1.00 95.38 70 ASP A C 1
ATOM 609 O O . ASP A 1 70 ? -5.745 0.436 4.507 1.00 95.38 70 ASP A O 1
ATOM 613 N N . GLU A 1 71 ? -4.141 1.394 3.272 1.00 96.38 71 GLU A N 1
ATOM 614 C CA . GLU A 1 71 ? -4.065 2.625 4.063 1.00 96.38 71 GLU A CA 1
ATOM 615 C C . GLU A 1 71 ? -5.421 3.338 4.124 1.00 96.38 71 GLU A C 1
ATOM 617 O O . GLU A 1 71 ? -5.900 3.651 5.217 1.00 96.38 71 GLU A O 1
ATOM 622 N N . GLN A 1 72 ? -6.064 3.541 2.970 1.00 96.56 72 GLN A N 1
ATOM 623 C CA . GLN A 1 72 ? -7.384 4.170 2.891 1.00 96.56 72 GLN A CA 1
ATOM 624 C C . GLN A 1 72 ? -8.440 3.379 3.670 1.00 96.56 72 GLN A C 1
ATOM 626 O O . GLN A 1 72 ? -9.212 3.964 4.430 1.00 96.56 72 GLN A O 1
ATOM 631 N N . TYR A 1 73 ? -8.445 2.051 3.533 1.00 96.50 73 TYR A N 1
ATOM 632 C CA . TYR A 1 73 ? -9.364 1.177 4.257 1.00 96.50 73 TYR A CA 1
ATOM 633 C C . TYR A 1 73 ? -9.222 1.326 5.776 1.00 96.50 73 TYR A C 1
ATOM 635 O O . TYR A 1 73 ? -10.221 1.456 6.489 1.00 96.50 73 TYR A O 1
ATOM 643 N N . TYR A 1 74 ? -7.987 1.323 6.287 1.00 96.31 74 TYR A N 1
ATOM 644 C CA . TYR A 1 74 ? -7.747 1.464 7.721 1.00 96.31 74 TYR A CA 1
ATOM 645 C C . TYR A 1 74 ? -8.078 2.865 8.232 1.00 96.31 74 TYR A C 1
ATOM 647 O O . TYR A 1 74 ? -8.601 2.976 9.337 1.00 96.31 74 TYR A O 1
ATOM 655 N N . GLN A 1 75 ? -7.820 3.916 7.451 1.00 95.62 75 GLN A N 1
ATOM 656 C CA . GLN A 1 75 ? -8.213 5.283 7.809 1.00 95.62 75 GLN A CA 1
ATOM 657 C C . GLN A 1 75 ? -9.736 5.407 7.943 1.00 95.62 75 GLN A C 1
ATOM 659 O O . GLN A 1 75 ? -10.217 5.834 8.989 1.00 95.62 75 GLN A O 1
ATOM 664 N N . GLU A 1 76 ? -10.503 4.927 6.961 1.00 95.69 76 GLU A N 1
ATOM 665 C CA . GLU A 1 76 ? -11.972 4.949 7.015 1.00 95.69 76 GLU A CA 1
ATOM 666 C C . GLU A 1 76 ? -12.523 4.127 8.195 1.00 95.69 76 GLU A C 1
ATOM 668 O O . GLU A 1 76 ? -13.466 4.538 8.883 1.00 95.69 76 GLU A O 1
ATOM 673 N N . HIS A 1 77 ? -11.919 2.965 8.469 1.00 94.94 77 HIS A N 1
ATOM 674 C CA . HIS A 1 77 ? -12.271 2.154 9.634 1.00 94.94 77 HIS A CA 1
ATOM 675 C C . HIS A 1 77 ? -11.974 2.866 10.951 1.00 94.94 77 HIS A C 1
ATOM 677 O O . HIS A 1 77 ? -12.800 2.815 11.862 1.00 94.94 77 HIS A O 1
ATOM 683 N N . LEU A 1 78 ? -10.822 3.527 11.068 1.00 94.94 78 LEU A N 1
ATOM 684 C CA . LEU A 1 78 ? -10.463 4.280 12.266 1.00 94.94 78 LEU A CA 1
ATOM 685 C C . LEU A 1 78 ? -11.415 5.448 12.493 1.00 94.94 78 LEU A C 1
ATOM 687 O O . LEU A 1 78 ? -11.865 5.629 13.623 1.00 94.94 78 LEU A O 1
ATOM 691 N N . ASP A 1 79 ? -11.774 6.183 11.444 1.00 95.31 79 ASP A N 1
ATOM 692 C CA . ASP A 1 79 ? -12.727 7.286 11.538 1.00 95.31 79 ASP A CA 1
ATOM 693 C C . ASP A 1 79 ? -14.085 6.773 12.028 1.00 95.31 79 ASP A C 1
ATOM 695 O O . ASP A 1 79 ? -14.601 7.242 13.045 1.00 95.31 79 ASP A O 1
ATOM 699 N N . THR A 1 80 ? -14.600 5.713 11.401 1.00 94.06 80 THR A N 1
ATOM 700 C CA . THR A 1 80 ? -15.880 5.096 11.777 1.00 94.06 80 THR A CA 1
ATOM 701 C C . THR A 1 80 ? -15.870 4.549 13.210 1.00 94.06 80 THR A C 1
ATOM 703 O O . THR A 1 80 ? -16.830 4.726 13.963 1.00 94.06 80 THR A O 1
ATOM 706 N N . GLU A 1 81 ? -14.803 3.861 13.622 1.00 92.06 81 GLU A N 1
ATOM 707 C CA . GLU A 1 81 ? -14.675 3.342 14.989 1.00 92.06 81 GLU A CA 1
ATOM 708 C C . GLU A 1 81 ? -14.492 4.469 16.009 1.00 92.06 81 GLU A C 1
ATOM 710 O O . GLU A 1 81 ? -15.035 4.392 17.111 1.00 92.06 81 GLU A O 1
ATOM 715 N N . SER A 1 82 ? -13.798 5.549 15.650 1.00 91.94 82 SER A N 1
ATOM 716 C CA . SER A 1 82 ? -13.658 6.718 16.517 1.00 91.94 82 SER A CA 1
ATOM 717 C C . SER A 1 82 ? -15.002 7.406 16.753 1.00 91.94 82 SER A C 1
ATOM 719 O O . SER A 1 82 ? -15.316 7.770 17.888 1.00 91.94 82 SER A O 1
ATOM 721 N N . GLU A 1 83 ? -15.849 7.508 15.725 1.00 90.31 83 GLU A N 1
ATOM 722 C CA . GLU A 1 83 ? -17.211 8.019 15.860 1.00 90.31 83 GLU A CA 1
ATOM 723 C C . GLU A 1 83 ? -18.052 7.127 16.771 1.00 90.31 83 GLU A C 1
ATOM 725 O O . GLU A 1 83 ? -18.710 7.637 17.682 1.00 90.31 83 GLU A O 1
ATOM 730 N N . LYS A 1 84 ? -17.984 5.800 16.602 1.00 87.00 84 LYS A N 1
ATOM 731 C CA . LYS A 1 84 ? -18.653 4.854 17.510 1.00 87.00 84 LYS A CA 1
ATOM 732 C C . LYS A 1 84 ? -18.171 5.031 18.946 1.00 87.00 84 LYS A C 1
ATOM 734 O O . LYS A 1 84 ? -18.993 5.148 19.850 1.00 87.00 84 LYS A O 1
ATOM 739 N N . LEU A 1 85 ? -16.859 5.093 19.174 1.00 88.69 85 LEU A N 1
ATOM 740 C CA . LEU A 1 85 ? -16.300 5.311 20.510 1.00 88.69 85 LEU A CA 1
ATOM 741 C C . LEU A 1 85 ? -16.763 6.640 21.111 1.00 88.69 85 LEU A C 1
ATOM 743 O O . LEU A 1 85 ? -17.102 6.690 22.293 1.00 88.69 85 LEU A O 1
ATOM 747 N N . ASN A 1 86 ? -16.826 7.707 20.317 1.00 87.69 86 ASN A N 1
ATOM 748 C CA . ASN A 1 86 ? -17.352 8.993 20.762 1.00 87.69 86 ASN A CA 1
ATOM 749 C C . ASN A 1 86 ? -18.836 8.901 21.131 1.00 87.69 86 ASN A C 1
ATOM 751 O O . ASN A 1 86 ? -19.239 9.448 22.157 1.00 87.69 86 ASN A O 1
ATOM 755 N N . GLN A 1 87 ? -19.649 8.182 20.354 1.00 83.88 87 GLN A N 1
ATOM 756 C CA . GLN A 1 87 ? -21.060 7.941 20.672 1.00 83.88 87 GLN A CA 1
ATOM 757 C C . GLN A 1 87 ? -21.225 7.150 21.977 1.00 83.88 87 GLN A C 1
ATOM 759 O O . GLN A 1 87 ? -22.050 7.525 22.809 1.00 83.88 87 GLN A O 1
ATOM 764 N N . LEU A 1 88 ? -20.397 6.124 22.207 1.00 85.12 88 LEU A N 1
ATOM 765 C CA . LEU A 1 88 ? -20.369 5.399 23.481 1.00 85.12 88 LEU A CA 1
ATOM 766 C C . LEU A 1 88 ? -19.990 6.332 24.640 1.00 85.12 88 LEU A C 1
ATOM 768 O O . LEU A 1 88 ? -20.706 6.401 25.631 1.00 85.12 88 LEU A O 1
ATOM 772 N N . ASN A 1 89 ? -18.891 7.079 24.523 1.00 81.06 89 ASN A N 1
ATOM 773 C CA . ASN A 1 89 ? -18.388 7.920 25.616 1.00 81.06 89 ASN A CA 1
ATOM 774 C C . ASN A 1 89 ? -19.294 9.117 25.939 1.00 81.06 89 ASN A C 1
ATOM 776 O O . ASN A 1 89 ? -19.324 9.577 27.079 1.00 81.06 89 ASN A O 1
ATOM 780 N N . SER A 1 90 ? -20.009 9.646 24.946 1.00 82.81 90 SER A N 1
ATOM 781 C CA . SER A 1 90 ? -20.862 10.828 25.114 1.00 82.81 90 SER A CA 1
ATOM 782 C C . SER A 1 90 ? -22.261 10.507 25.641 1.00 82.81 90 SER A C 1
ATOM 784 O O . SER A 1 90 ? -22.881 11.385 26.243 1.00 82.81 90 SER A O 1
ATOM 786 N N . ASN A 1 91 ? -22.761 9.278 25.453 1.00 86.38 91 ASN A N 1
ATOM 787 C CA . ASN A 1 91 ? -24.124 8.910 25.827 1.00 86.38 91 ASN A CA 1
ATOM 788 C C . ASN A 1 91 ? -24.192 7.620 26.676 1.00 86.38 91 ASN A C 1
ATOM 790 O O . ASN A 1 91 ? -24.089 6.515 26.137 1.00 86.38 91 ASN A O 1
ATOM 794 N N . PRO A 1 92 ? -24.491 7.725 27.986 1.00 86.50 92 PRO A N 1
ATOM 795 C CA . PRO A 1 92 ? -24.685 6.569 28.866 1.00 86.50 92 PRO A CA 1
ATOM 796 C C . PRO A 1 92 ? -25.763 5.587 28.382 1.00 86.50 92 PRO A C 1
ATOM 798 O O . PRO A 1 92 ? -25.656 4.386 28.629 1.00 86.50 92 PRO A O 1
ATOM 801 N N . ALA A 1 93 ? -26.789 6.075 27.674 1.00 86.94 93 ALA A N 1
ATOM 802 C CA . ALA A 1 93 ? -27.867 5.234 27.161 1.00 86.94 93 ALA A CA 1
ATOM 803 C C . ALA A 1 93 ? -27.406 4.320 26.010 1.00 86.94 93 ALA A C 1
ATOM 805 O O . ALA A 1 93 ? -27.874 3.188 25.911 1.00 86.94 93 ALA A O 1
ATOM 806 N N . GLU A 1 94 ? -26.460 4.764 25.172 1.00 85.56 94 GLU A N 1
ATOM 807 C CA . GLU A 1 94 ? -25.884 3.919 24.113 1.00 85.56 94 GLU A CA 1
ATOM 808 C C . GLU A 1 94 ? -25.002 2.810 24.692 1.00 85.56 94 GLU A C 1
ATOM 810 O O . GLU A 1 94 ? -25.052 1.671 24.223 1.00 85.56 94 GLU A O 1
ATOM 815 N N . ILE A 1 95 ? -24.252 3.106 25.759 1.00 87.50 95 ILE A N 1
ATOM 816 C CA . ILE A 1 95 ? -23.488 2.088 26.494 1.00 87.50 95 ILE A CA 1
ATOM 817 C C . ILE A 1 95 ? -24.434 1.016 27.044 1.00 87.50 95 ILE A C 1
ATOM 819 O O . ILE A 1 95 ? -24.192 -0.175 26.842 1.00 87.50 95 ILE A O 1
ATOM 823 N N . GLU A 1 96 ? -25.519 1.419 27.715 1.00 87.25 96 GLU A N 1
ATOM 824 C CA . GLU A 1 96 ? -26.498 0.478 28.273 1.00 87.25 96 GLU A CA 1
ATOM 825 C C . GLU A 1 96 ? -27.167 -0.361 27.175 1.00 87.25 96 GLU A C 1
ATOM 827 O O . GLU A 1 96 ? -27.291 -1.580 27.317 1.00 87.25 96 GLU A O 1
ATOM 832 N N . ARG A 1 97 ? -27.536 0.257 26.048 1.00 87.81 97 ARG A N 1
ATOM 833 C CA . ARG A 1 97 ? -28.128 -0.442 24.901 1.00 87.81 97 ARG A CA 1
ATOM 834 C C . ARG A 1 97 ? -27.194 -1.525 24.355 1.00 87.81 97 ARG A C 1
ATOM 836 O O . ARG A 1 97 ? -27.614 -2.667 24.189 1.00 87.81 97 ARG A O 1
ATOM 843 N N . ILE A 1 98 ? -25.918 -1.205 24.135 1.00 88.25 98 ILE A N 1
ATOM 844 C CA . ILE A 1 98 ? -24.928 -2.162 23.613 1.00 88.25 98 ILE A CA 1
ATOM 845 C C . ILE A 1 98 ? -24.624 -3.268 24.628 1.00 88.25 98 ILE A C 1
ATOM 847 O O . ILE A 1 98 ? -24.527 -4.438 24.251 1.00 88.25 98 ILE A O 1
ATOM 851 N N . ALA A 1 99 ? -24.507 -2.923 25.911 1.00 89.06 99 ALA A N 1
ATOM 852 C CA . ALA A 1 99 ? -24.331 -3.882 26.996 1.00 89.06 99 ALA A CA 1
ATOM 853 C C . ALA A 1 99 ? -25.473 -4.914 27.039 1.00 89.06 99 ALA A C 1
ATOM 855 O O . ALA A 1 99 ? -25.221 -6.112 27.189 1.00 89.06 99 ALA A O 1
ATOM 856 N N . ARG A 1 100 ? -26.719 -4.467 26.841 1.00 90.00 100 ARG A N 1
ATOM 857 C CA . ARG A 1 100 ? -27.905 -5.333 26.807 1.00 90.00 100 ARG A CA 1
ATOM 858 C C . ARG A 1 100 ? -28.003 -6.151 25.515 1.00 90.00 100 ARG A C 1
ATOM 860 O O . ARG A 1 100 ? -28.250 -7.350 25.584 1.00 90.00 100 ARG A O 1
ATOM 867 N N . GLU A 1 101 ? -27.782 -5.543 24.349 1.00 85.94 101 GLU A N 1
ATOM 868 C CA . GLU A 1 101 ? -27.950 -6.210 23.047 1.00 85.94 101 GLU A CA 1
ATOM 869 C C . GLU A 1 101 ? -26.819 -7.187 22.701 1.00 85.94 101 GLU A C 1
ATOM 871 O O . GLU A 1 101 ? -27.084 -8.288 22.221 1.00 85.94 101 GLU A O 1
ATOM 876 N N . LYS A 1 102 ? -25.555 -6.790 22.901 1.00 88.56 102 LYS A N 1
ATOM 877 C CA . LYS A 1 102 ? -24.397 -7.604 22.492 1.00 88.56 102 LYS A CA 1
ATOM 878 C C . LYS A 1 102 ? -23.893 -8.528 23.587 1.00 88.56 102 LYS A C 1
ATOM 880 O O . LYS A 1 102 ? -23.400 -9.612 23.285 1.00 88.56 102 LYS A O 1
ATOM 885 N N . HIS A 1 103 ? -23.964 -8.080 24.836 1.00 88.12 103 HIS A N 1
ATOM 886 C CA . HIS A 1 103 ? -23.360 -8.782 25.967 1.00 88.12 103 HIS A CA 1
ATOM 887 C C . HIS A 1 103 ? -24.386 -9.362 26.942 1.00 88.12 103 HIS A C 1
ATOM 889 O O . HIS A 1 103 ? -23.980 -10.024 27.894 1.00 88.12 103 HIS A O 1
ATOM 895 N N . PHE A 1 104 ? -25.688 -9.158 26.702 1.00 88.12 104 PHE A N 1
ATOM 896 C CA . PHE A 1 104 ? -26.774 -9.652 27.555 1.00 88.12 104 PHE A CA 1
ATOM 897 C C . PHE A 1 104 ? -26.575 -9.291 29.035 1.00 88.12 104 PHE A C 1
ATOM 899 O O . PHE A 1 104 ? -26.870 -10.083 29.929 1.00 88.12 104 PHE A O 1
ATOM 906 N N . LEU A 1 105 ? -26.032 -8.102 29.307 1.00 89.38 105 LEU A N 1
ATOM 907 C CA . LEU A 1 105 ? -25.883 -7.603 30.669 1.00 89.38 105 LEU A CA 1
ATOM 908 C C . LEU A 1 105 ? -27.255 -7.182 31.216 1.00 89.38 105 LEU A C 1
ATOM 910 O O . LEU A 1 105 ? -28.055 -6.572 30.505 1.00 89.38 105 LEU A O 1
ATOM 914 N N . LYS A 1 106 ? -27.513 -7.508 32.485 1.00 89.44 106 LYS A N 1
ATOM 915 C CA . LYS A 1 106 ? -28.744 -7.185 33.223 1.00 89.44 106 LYS A CA 1
ATOM 916 C C . LYS A 1 106 ? -28.419 -6.564 34.572 1.00 89.44 106 LYS A C 1
ATOM 918 O O . LYS A 1 106 ? -27.312 -6.746 35.080 1.00 89.44 106 LYS A O 1
ATOM 923 N N . LYS A 1 107 ? -29.394 -5.871 35.149 1.00 87.69 107 LYS A N 1
ATOM 924 C CA . LYS A 1 107 ? -29.344 -5.447 36.552 1.00 87.69 107 LYS A CA 1
ATOM 925 C C . LYS A 1 107 ? -29.808 -6.584 37.469 1.00 87.69 107 LYS A C 1
ATOM 927 O O . LYS A 1 107 ? -30.403 -7.558 37.008 1.00 87.69 107 LYS A O 1
ATOM 932 N N . ASP A 1 108 ? -29.510 -6.472 38.760 1.00 89.75 108 ASP A N 1
ATOM 933 C CA . ASP A 1 108 ? -29.831 -7.511 39.751 1.00 89.75 108 ASP A CA 1
ATOM 934 C C . ASP A 1 108 ? -31.347 -7.740 39.911 1.00 89.75 108 ASP A C 1
ATOM 936 O O . ASP A 1 108 ? -31.770 -8.809 40.343 1.00 89.75 108 ASP A O 1
ATOM 940 N N . ASP A 1 109 ? -32.161 -6.751 39.538 1.00 91.62 109 ASP A N 1
ATOM 941 C CA . ASP A 1 109 ? -33.624 -6.752 39.581 1.00 91.62 109 ASP A CA 1
ATOM 942 C C . ASP A 1 109 ? -34.292 -7.180 38.258 1.00 91.62 109 ASP A C 1
ATOM 944 O O . ASP A 1 109 ? -35.509 -7.062 38.117 1.00 91.62 109 ASP A O 1
ATOM 948 N N . GLU A 1 110 ? -33.525 -7.690 37.288 1.00 84.50 110 GLU A N 1
ATOM 949 C CA . GLU A 1 110 ? -34.014 -8.044 35.952 1.00 84.50 110 GLU A CA 1
ATOM 950 C C . GLU A 1 110 ? -33.745 -9.520 35.578 1.00 84.50 110 GLU A C 1
ATOM 952 O O . GLU A 1 110 ? -32.682 -10.094 35.847 1.00 84.50 110 GLU A O 1
ATOM 957 N N . ASP A 1 111 ? -34.694 -10.126 34.855 1.00 87.06 111 ASP A N 1
ATOM 958 C CA . ASP A 1 111 ? -34.589 -11.481 34.302 1.00 87.06 111 ASP A CA 1
ATOM 959 C C . ASP A 1 111 ? -34.502 -11.461 32.767 1.00 87.06 111 ASP A C 1
ATOM 961 O O . ASP A 1 111 ? -35.276 -10.782 32.091 1.00 87.06 111 ASP A O 1
ATOM 965 N N . ILE A 1 112 ? -33.554 -12.222 32.201 1.00 84.94 112 ILE A N 1
ATOM 966 C CA . ILE A 1 112 ? -33.330 -12.322 30.748 1.00 84.94 112 ILE A CA 1
ATOM 967 C C . ILE A 1 112 ? -33.969 -13.607 30.219 1.00 84.94 112 ILE A C 1
ATOM 969 O O . ILE A 1 112 ? -33.641 -14.701 30.679 1.00 84.94 112 ILE A O 1
ATOM 973 N N . PHE A 1 113 ? -34.801 -13.487 29.183 1.00 87.12 113 PHE A N 1
ATOM 974 C CA . PHE A 1 113 ? -35.370 -14.619 28.451 1.00 87.12 113 PHE A CA 1
ATOM 975 C C . PHE A 1 113 ? -34.764 -14.698 27.044 1.00 87.12 113 PHE A C 1
ATOM 977 O O . PHE A 1 113 ? -34.955 -13.795 26.232 1.00 87.12 113 PHE A O 1
ATOM 984 N N . ILE A 1 114 ? -34.049 -15.784 26.732 1.00 84.81 114 ILE A N 1
ATOM 985 C CA . ILE A 1 114 ? -33.521 -16.046 25.383 1.00 84.81 114 ILE A CA 1
ATOM 986 C C . ILE A 1 114 ? -34.483 -17.001 24.672 1.00 84.81 114 ILE A C 1
ATOM 988 O O . ILE A 1 114 ? -34.546 -18.187 24.993 1.00 84.81 114 ILE A O 1
ATOM 992 N N . ILE A 1 115 ? -35.242 -16.487 23.703 1.00 86.44 115 ILE A N 1
ATOM 993 C CA . ILE A 1 115 ? -36.200 -17.285 22.930 1.00 86.44 115 ILE A CA 1
ATOM 994 C C . ILE A 1 115 ? -35.473 -17.876 21.724 1.00 86.44 115 ILE A C 1
ATOM 996 O O . ILE A 1 115 ? -35.174 -17.180 20.755 1.00 86.44 115 ILE A O 1
ATOM 1000 N N . GLN A 1 116 ? -35.196 -19.175 21.778 1.00 83.12 116 GLN A N 1
ATOM 1001 C CA . GLN A 1 116 ? -34.639 -19.910 20.648 1.00 83.12 116 GLN A CA 1
ATOM 1002 C C . GLN A 1 116 ? -35.785 -20.436 19.785 1.00 83.12 116 GLN A C 1
ATOM 1004 O O . GLN A 1 116 ? -36.619 -21.215 20.243 1.00 83.12 116 GLN A O 1
ATOM 1009 N N . GLN A 1 117 ? -35.844 -20.004 18.526 1.00 83.38 117 GLN A N 1
ATOM 1010 C CA . GLN A 1 117 ? -36.760 -20.594 17.557 1.00 83.38 117 GLN A CA 1
ATOM 1011 C C . GLN A 1 117 ? -36.169 -21.918 17.072 1.00 83.38 117 GLN A C 1
ATOM 1013 O O . GLN A 1 117 ? -35.346 -21.943 16.156 1.00 83.38 117 GLN A O 1
ATOM 1018 N N . GLU A 1 118 ? -36.585 -23.031 17.675 1.00 77.25 118 GLU A N 1
ATOM 1019 C CA . GLU A 1 118 ? -36.321 -24.339 17.085 1.00 77.25 118 GLU A CA 1
ATOM 1020 C C . GLU A 1 118 ? -37.058 -24.425 15.744 1.00 77.25 118 GLU A C 1
ATOM 1022 O O . GLU A 1 118 ? -38.291 -24.403 15.672 1.00 77.25 118 GLU A O 1
ATOM 1027 N N . LYS A 1 119 ? -36.302 -24.509 14.645 1.00 70.12 119 LYS A N 1
ATOM 1028 C CA . LYS A 1 119 ? -36.876 -24.874 13.351 1.00 70.12 119 LYS A CA 1
ATOM 1029 C C . LYS A 1 119 ? -37.343 -26.319 13.458 1.00 70.12 119 LYS A C 1
ATOM 1031 O O . LYS A 1 119 ? -36.536 -27.239 13.335 1.00 70.12 119 LYS A O 1
ATOM 1036 N N . VAL A 1 120 ? -38.645 -26.508 13.671 1.00 69.75 120 VAL A N 1
ATOM 1037 C CA . VAL A 1 120 ? -39.302 -27.817 13.597 1.00 69.75 120 VAL A CA 1
ATOM 1038 C C . VAL A 1 120 ? -39.051 -28.378 12.200 1.00 69.75 120 VAL A C 1
ATOM 1040 O O . VAL A 1 120 ? -39.727 -28.036 11.228 1.00 69.75 120 VAL A O 1
ATOM 1043 N N . THR A 1 121 ? -38.021 -29.208 12.079 1.00 65.38 121 THR A N 1
ATOM 1044 C CA . THR A 1 121 ? -37.717 -29.903 10.835 1.00 65.38 121 THR A CA 1
ATOM 1045 C C . THR A 1 121 ? -38.692 -31.065 10.780 1.00 65.38 121 THR A C 1
ATOM 1047 O O . THR A 1 121 ? -38.627 -31.969 11.612 1.00 65.38 121 THR A O 1
ATOM 1050 N N . LYS A 1 122 ? -39.667 -30.995 9.865 1.00 63.12 122 LYS A N 1
ATOM 1051 C CA . LYS A 1 122 ? -40.668 -32.055 9.692 1.00 63.12 122 LYS A CA 1
ATOM 1052 C C . LYS A 1 122 ? -39.948 -33.400 9.522 1.00 63.12 122 LYS A C 1
ATOM 1054 O O . LYS A 1 122 ? -39.001 -33.457 8.733 1.00 63.12 122 LYS A O 1
ATOM 1059 N N . PRO A 1 123 ? -40.372 -34.466 10.223 1.00 56.44 123 PRO A N 1
ATOM 1060 C CA . PRO A 1 123 ? -39.764 -35.775 10.052 1.00 56.44 123 PRO A CA 1
ATOM 1061 C C . PRO A 1 123 ? -39.934 -36.206 8.593 1.00 56.44 123 PRO A C 1
ATOM 1063 O O . PRO A 1 123 ? -41.050 -36.256 8.076 1.00 56.44 123 PRO A O 1
ATOM 1066 N N . GLN A 1 124 ? -38.814 -36.467 7.915 1.00 59.78 124 GLN A N 1
ATOM 1067 C CA . GLN A 1 124 ? -38.814 -37.129 6.617 1.00 59.78 124 GLN A CA 1
ATOM 1068 C C . GLN A 1 124 ? -39.367 -38.536 6.829 1.00 59.78 124 GLN A C 1
ATOM 1070 O O . GLN A 1 124 ? -38.745 -39.364 7.496 1.00 59.78 124 GLN A O 1
ATOM 1075 N N . ASN A 1 125 ? -40.569 -38.765 6.307 1.00 50.97 125 ASN A N 1
ATOM 1076 C CA . ASN A 1 125 ? -41.181 -40.079 6.248 1.00 50.97 125 ASN A CA 1
ATOM 1077 C C . ASN A 1 125 ? -40.220 -40.990 5.475 1.00 50.97 125 ASN A C 1
ATOM 1079 O O . ASN A 1 125 ? -39.993 -40.779 4.285 1.00 50.97 125 ASN A O 1
ATOM 1083 N N . LYS A 1 126 ? -39.619 -41.969 6.155 1.00 56.47 126 LYS A N 1
ATOM 1084 C CA . LYS A 1 126 ? -38.969 -43.082 5.470 1.00 56.47 126 LYS A CA 1
ATOM 1085 C C . LYS A 1 126 ? -40.090 -43.928 4.880 1.00 56.47 126 LYS A C 1
ATOM 1087 O O . LYS A 1 126 ? -40.738 -44.680 5.603 1.00 56.47 126 LYS A O 1
ATOM 1092 N N . GLU A 1 127 ? -40.362 -43.733 3.593 1.00 45.84 127 GLU A N 1
ATOM 1093 C CA . GLU A 1 127 ? -41.044 -44.747 2.796 1.00 45.84 127 GLU A CA 1
ATOM 1094 C C . GLU A 1 127 ? -40.171 -45.999 2.840 1.00 45.84 127 GLU A C 1
ATOM 1096 O O . GLU A 1 127 ? -39.010 -45.994 2.432 1.00 45.84 127 GLU A O 1
ATOM 1101 N N . ASN A 1 128 ? -40.720 -47.026 3.479 1.00 48.53 128 ASN A N 1
ATOM 1102 C CA . ASN A 1 128 ? -40.154 -48.357 3.512 1.00 48.53 128 ASN A CA 1
ATOM 1103 C C . ASN A 1 128 ? -40.328 -48.963 2.114 1.00 48.53 128 ASN A C 1
ATOM 1105 O O . ASN A 1 128 ? -41.454 -49.005 1.613 1.00 48.53 128 ASN A O 1
ATOM 1109 N N . GLU A 1 129 ? -39.224 -49.415 1.526 1.00 40.75 129 GLU A N 1
ATOM 1110 C CA . GLU A 1 129 ? -39.213 -50.469 0.507 1.00 40.75 129 GLU A CA 1
ATOM 1111 C C . GLU A 1 129 ? -39.121 -51.832 1.207 1.00 40.75 129 GLU A C 1
ATOM 1113 O O . GLU A 1 129 ? -38.371 -51.926 2.212 1.00 40.75 129 GLU A O 1
#

InterPro domains:
  IPR007060 Septum formation initiator FtsL/DivIC [PF04977] (42-117)

Radius of gyration: 45.47 Å; chains: 1; bounding box: 83×61×126 Å

pLDDT: mean 79.69, std 12.82, range [40.75, 96.56]

Secondary structure (DSSP, 8-state):
---HHHHHHHHHSS----------TTHHHHHT-HHHHHHHHHHHHHHHTSS--HHHHHHHHHHHHHHHHHHHHHHHHHHHHHHHHHHHHH-HHHHHHHHHHHH----TT--------------------

Sequence (129 aa):
MKEKSEEIFDKELTPEVPKRKIKDTRVFKFVWNRYFVLTVAFAVWMIFFDQNSFFVHRELDKQIKLLEVDEQYYQEHLDTESEKLNQLNSNPAEIERIAREKHFLKKDDEDIFIIQQEKVTKPQNKENE